Protein AF-A0AAW0FLS3-F1 (afdb_monomer)

Structure (mmCIF, N/CA/C/O backbone):
data_AF-A0AAW0FLS3-F1
#
_entry.id   AF-A0AAW0FLS3-F1
#
loop_
_atom_site.group_PDB
_atom_site.id
_atom_site.type_symbol
_atom_site.label_atom_id
_atom_site.label_alt_id
_atom_site.label_comp_id
_atom_site.label_asym_id
_atom_site.label_entity_id
_atom_site.label_seq_id
_atom_site.pdbx_PDB_ins_code
_atom_site.Cartn_x
_atom_site.Cartn_y
_atom_site.Cartn_z
_atom_site.occupancy
_atom_site.B_iso_or_equiv
_atom_site.auth_seq_id
_atom_site.auth_comp_id
_atom_site.auth_asym_id
_atom_site.auth_atom_id
_atom_site.pdbx_PDB_model_num
ATOM 1 N N . MET A 1 1 ? -1.215 -7.335 3.504 1.00 42.31 1 MET A N 1
ATOM 2 C CA . MET A 1 1 ? -2.506 -7.865 3.008 1.00 42.31 1 MET A CA 1
ATOM 3 C C . MET A 1 1 ? -3.615 -6.820 2.871 1.00 42.31 1 MET A C 1
ATOM 5 O O . MET A 1 1 ? -4.295 -6.856 1.865 1.00 42.31 1 MET A O 1
ATOM 9 N N . ILE A 1 2 ? -3.766 -5.837 3.776 1.00 41.69 2 ILE A N 1
ATOM 10 C CA . ILE A 1 2 ? -4.707 -4.695 3.589 1.00 41.69 2 ILE A CA 1
ATOM 11 C C . ILE A 1 2 ? -4.269 -3.734 2.453 1.00 41.69 2 ILE A C 1
ATOM 13 O O . ILE A 1 2 ? -5.046 -2.917 1.981 1.00 41.69 2 ILE A O 1
ATOM 17 N N . LEU A 1 3 ? -3.024 -3.844 1.982 1.00 45.16 3 LEU A N 1
ATOM 18 C CA . LEU A 1 3 ? -2.365 -2.857 1.118 1.00 45.16 3 LEU A CA 1
ATOM 19 C C . LEU A 1 3 ? -2.811 -2.836 -0.354 1.00 45.16 3 LEU A C 1
ATOM 21 O O . LEU A 1 3 ? -2.425 -1.917 -1.061 1.00 45.16 3 LEU A O 1
ATOM 25 N N . ILE A 1 4 ? -3.572 -3.818 -0.834 1.00 46.84 4 ILE A N 1
ATOM 26 C CA . ILE A 1 4 ? -3.733 -4.038 -2.286 1.00 46.84 4 ILE A CA 1
ATOM 27 C C . ILE A 1 4 ? -4.805 -3.148 -2.895 1.00 46.84 4 ILE A C 1
ATOM 29 O O . ILE A 1 4 ? -4.650 -2.665 -4.006 1.00 46.84 4 ILE A O 1
ATOM 33 N N . LEU A 1 5 ? -5.859 -2.854 -2.143 1.00 44.59 5 LEU A N 1
ATOM 34 C CA . LEU A 1 5 ? -6.956 -2.030 -2.655 1.00 44.59 5 LEU A CA 1
ATOM 35 C C . LEU A 1 5 ? -6.740 -0.538 -2.508 1.00 44.59 5 LEU A C 1
ATOM 37 O O . LEU A 1 5 ? -7.542 0.270 -2.960 1.00 44.59 5 LEU A O 1
ATOM 41 N N . SER A 1 6 ? -5.657 -0.175 -1.844 1.00 51.66 6 SER A N 1
ATOM 42 C CA . SER A 1 6 ? -5.269 1.201 -1.624 1.00 51.66 6 SER A CA 1
ATOM 43 C C . SER A 1 6 ? -3.770 1.305 -1.830 1.00 51.66 6 SER A C 1
ATOM 45 O O . SER A 1 6 ? -3.068 1.798 -0.944 1.00 51.66 6 SER A O 1
ATOM 47 N N . LEU A 1 7 ? -3.259 0.754 -2.938 1.00 56.16 7 LEU A N 1
ATOM 48 C CA . LEU A 1 7 ? -1.853 0.909 -3.272 1.00 56.16 7 LEU A CA 1
ATOM 49 C C . LEU A 1 7 ? -1.565 2.403 -3.390 1.00 56.16 7 LEU A C 1
ATOM 51 O O . LEU A 1 7 ? -2.063 3.051 -4.310 1.00 56.16 7 LEU A O 1
ATOM 55 N N . PRO A 1 8 ? -0.733 2.972 -2.499 1.00 54.62 8 PRO A N 1
ATOM 56 C CA . PRO A 1 8 ? -0.355 4.373 -2.611 1.00 54.62 8 PRO A CA 1
ATOM 57 C C . PRO A 1 8 ? 0.429 4.632 -3.901 1.00 54.62 8 PRO A C 1
ATOM 59 O O . PRO A 1 8 ? 0.615 5.772 -4.305 1.00 54.62 8 PRO A O 1
ATOM 62 N N . TRP A 1 9 ? 0.929 3.576 -4.537 1.00 63.50 9 TRP A N 1
ATOM 63 C CA . TRP A 1 9 ? 1.855 3.632 -5.651 1.00 63.50 9 TRP A CA 1
ATOM 64 C C . TRP A 1 9 ? 1.178 3.037 -6.874 1.00 63.50 9 TRP A C 1
ATOM 66 O O . TRP A 1 9 ? 1.157 1.825 -7.067 1.00 63.50 9 TRP A O 1
ATOM 76 N N . HIS A 1 10 ? 0.647 3.905 -7.726 1.00 72.12 10 HIS A N 1
ATOM 77 C CA . HIS A 1 10 ? 0.123 3.473 -9.018 1.00 72.12 10 HIS A CA 1
ATOM 78 C C . HIS A 1 10 ? 1.257 3.128 -10.002 1.00 72.12 10 HIS A C 1
ATOM 80 O O . HIS A 1 10 ? 1.040 2.502 -11.037 1.00 72.12 10 HIS A O 1
ATOM 86 N N . SER A 1 11 ? 2.490 3.547 -9.699 1.00 82.00 11 SER A N 1
ATOM 87 C CA . SER A 1 11 ? 3.643 3.445 -10.590 1.00 82.00 11 SER A CA 1
ATOM 88 C C . SER A 1 11 ? 4.933 3.162 -9.825 1.00 82.00 11 SER A C 1
ATOM 90 O O . SER A 1 11 ? 5.115 3.607 -8.693 1.00 82.00 11 SER A O 1
ATOM 92 N N . GLY A 1 12 ? 5.846 2.436 -10.466 1.00 88.00 12 GLY A N 1
ATOM 93 C CA . GLY A 1 12 ? 7.201 2.226 -9.971 1.00 88.00 12 GLY A CA 1
ATOM 94 C C . GLY A 1 12 ? 8.072 3.471 -10.120 1.00 88.00 12 GLY A C 1
ATOM 95 O O . GLY A 1 12 ? 7.716 4.440 -10.791 1.00 88.00 12 GLY A O 1
ATOM 96 N N . ILE A 1 13 ? 9.256 3.433 -9.508 1.00 90.94 13 ILE A N 1
ATOM 97 C CA . ILE A 1 13 ? 10.241 4.509 -9.647 1.00 90.94 13 ILE A CA 1
ATOM 98 C C . ILE A 1 13 ? 10.695 4.586 -11.115 1.00 90.94 13 ILE A C 1
ATOM 100 O O . ILE A 1 13 ? 11.089 3.552 -11.671 1.00 90.94 13 ILE A O 1
ATOM 104 N N . PRO A 1 14 ? 10.657 5.773 -11.750 1.00 93.19 14 PRO A N 1
ATOM 105 C CA . PRO A 1 14 ? 11.103 5.929 -13.126 1.00 93.19 14 PRO A CA 1
ATOM 106 C C . PRO A 1 14 ? 12.563 5.513 -13.312 1.00 93.19 14 PRO A C 1
ATOM 108 O O . PRO A 1 14 ? 13.446 5.894 -12.542 1.00 93.19 14 PRO A O 1
ATOM 111 N N . HIS A 1 15 ? 12.811 4.757 -14.374 1.00 94.12 15 HIS A N 1
ATOM 112 C CA . HIS A 1 15 ? 14.140 4.410 -14.858 1.00 94.12 15 HIS A CA 1
ATOM 113 C C . HIS A 1 15 ? 14.409 5.115 -16.181 1.00 94.12 15 HIS A C 1
ATOM 115 O O . HIS A 1 15 ? 13.491 5.606 -16.835 1.00 94.12 15 HIS A O 1
ATOM 121 N N . ASN A 1 16 ? 15.677 5.145 -16.581 1.00 96.06 16 ASN A N 1
ATOM 122 C CA . ASN A 1 16 ? 16.075 5.617 -17.895 1.00 96.06 16 ASN A CA 1
ATOM 123 C C . ASN A 1 16 ? 16.905 4.536 -18.606 1.00 96.06 16 ASN A C 1
ATOM 125 O O . ASN A 1 16 ? 17.799 3.939 -17.997 1.00 96.06 16 ASN A O 1
ATOM 129 N N . THR A 1 17 ? 16.589 4.254 -19.867 1.00 96.88 17 THR A N 1
ATOM 130 C CA . THR A 1 17 ? 17.346 3.320 -20.708 1.00 96.88 17 THR A CA 1
ATOM 131 C C . THR A 1 17 ? 18.717 3.887 -21.077 1.00 96.88 17 THR A C 1
ATOM 133 O O . THR A 1 17 ? 18.820 5.021 -21.537 1.00 96.88 17 THR A O 1
ATOM 136 N N . LEU A 1 18 ? 19.768 3.073 -20.953 1.00 97.12 18 LEU A N 1
ATOM 137 C CA . LEU A 1 18 ? 21.143 3.465 -21.307 1.00 97.12 18 LEU A CA 1
ATOM 138 C C . LEU A 1 18 ? 21.491 3.260 -22.788 1.00 97.12 18 LEU A C 1
ATOM 140 O O . LEU A 1 18 ? 22.540 3.699 -23.236 1.00 97.12 18 LEU A O 1
ATOM 144 N N . LYS A 1 19 ? 20.658 2.521 -23.518 1.00 97.56 19 LYS A N 1
ATOM 145 C CA . LYS A 1 19 ? 20.769 2.241 -24.952 1.00 97.56 19 LYS A CA 1
ATOM 146 C C . LYS A 1 19 ? 19.387 1.862 -25.468 1.00 97.56 19 LYS A C 1
ATOM 148 O O . LYS A 1 19 ? 18.531 1.498 -24.659 1.00 97.56 19 LYS A O 1
ATOM 153 N N . SER A 1 20 ? 19.184 1.929 -26.777 1.00 97.38 20 SER A N 1
ATOM 154 C CA . SER A 1 20 ? 17.945 1.440 -27.369 1.00 97.38 20 SER A CA 1
ATOM 155 C C . SER A 1 20 ? 17.802 -0.074 -27.210 1.00 97.38 20 SER A C 1
ATOM 157 O O . SER A 1 20 ? 18.795 -0.806 -27.140 1.00 97.38 20 SER A O 1
ATOM 159 N N . ASP A 1 21 ? 16.555 -0.528 -27.149 1.00 96.81 21 ASP A N 1
ATOM 160 C CA . ASP A 1 21 ? 16.193 -1.937 -27.026 1.00 96.81 21 ASP A CA 1
ATOM 161 C C . ASP A 1 21 ? 14.868 -2.238 -27.745 1.00 96.81 21 ASP A C 1
ATOM 163 O O . ASP A 1 21 ? 14.155 -1.326 -28.172 1.00 96.81 21 ASP A O 1
ATOM 167 N N . ILE A 1 22 ? 14.539 -3.520 -27.893 1.00 97.25 22 ILE A N 1
ATOM 168 C CA . ILE A 1 22 ? 13.247 -3.983 -28.402 1.00 97.25 22 ILE A CA 1
ATOM 169 C C . ILE A 1 22 ? 12.606 -4.880 -27.345 1.00 97.25 22 ILE A C 1
ATOM 171 O O . ILE A 1 22 ? 13.165 -5.911 -26.980 1.00 97.25 22 ILE A O 1
ATOM 175 N N . TYR A 1 23 ? 11.409 -4.513 -26.897 1.00 94.75 23 TYR A N 1
ATOM 176 C CA . TYR A 1 23 ? 10.623 -5.281 -25.934 1.00 94.75 23 TYR A CA 1
ATOM 177 C C . TYR A 1 23 ? 9.243 -5.575 -26.519 1.00 94.75 23 TYR A C 1
ATOM 179 O O . TYR A 1 23 ? 8.572 -4.652 -26.969 1.00 94.75 23 TYR A O 1
ATOM 187 N N . ASP A 1 24 ? 8.844 -6.847 -26.579 1.00 94.75 24 ASP A N 1
ATOM 188 C CA . ASP A 1 24 ? 7.583 -7.306 -27.190 1.00 94.75 24 ASP A CA 1
ATOM 189 C C . ASP A 1 24 ? 7.305 -6.716 -28.586 1.00 94.75 24 ASP A C 1
ATOM 191 O O . ASP A 1 24 ? 6.178 -6.400 -28.959 1.00 94.75 24 ASP A O 1
ATOM 195 N N . GLY A 1 25 ? 8.367 -6.543 -29.380 1.00 96.69 25 GLY A N 1
ATOM 196 C CA . GLY A 1 25 ? 8.300 -5.953 -30.721 1.00 96.69 25 GLY A CA 1
ATOM 197 C C . GLY A 1 25 ? 8.259 -4.419 -30.755 1.00 96.69 25 GLY A C 1
ATOM 198 O O . GLY A 1 25 ? 8.334 -3.840 -31.839 1.00 96.69 25 GLY A O 1
ATOM 199 N N . TYR A 1 26 ? 8.212 -3.746 -29.604 1.00 96.81 26 TYR A N 1
ATOM 200 C CA . TYR A 1 26 ? 8.266 -2.290 -29.488 1.00 96.81 26 TYR A CA 1
ATOM 201 C C . TYR A 1 26 ? 9.705 -1.798 -29.342 1.00 96.81 26 TYR A C 1
ATOM 203 O O . TYR A 1 26 ? 10.442 -2.242 -28.465 1.00 96.81 26 TYR A O 1
ATOM 211 N N . HIS A 1 27 ? 10.099 -0.837 -30.178 1.00 97.69 27 HIS A N 1
ATOM 212 C CA . HIS A 1 27 ? 11.389 -0.162 -30.049 1.00 97.69 27 HIS A CA 1
ATOM 213 C C . HIS A 1 27 ? 11.349 0.875 -28.919 1.00 97.69 27 HIS A C 1
ATOM 215 O O . HIS A 1 27 ? 10.582 1.839 -28.976 1.00 97.69 27 HIS A O 1
ATOM 221 N N . ILE A 1 28 ? 12.218 0.699 -27.926 1.00 97.88 28 ILE A N 1
ATOM 222 C CA . ILE A 1 28 ? 12.435 1.628 -26.820 1.00 97.88 28 ILE A CA 1
ATOM 223 C C . ILE A 1 28 ? 13.749 2.369 -27.101 1.00 97.88 28 ILE A C 1
ATOM 225 O O . ILE A 1 28 ? 14.799 1.730 -27.151 1.00 97.88 28 ILE A O 1
ATOM 229 N N . PRO A 1 29 ? 13.734 3.693 -27.332 1.00 98.06 29 PRO A N 1
ATOM 230 C CA . PRO A 1 29 ? 14.945 4.425 -27.680 1.00 98.06 29 PRO A CA 1
ATOM 231 C C . PRO A 1 29 ? 15.883 4.579 -26.479 1.00 98.06 29 PRO A C 1
ATOM 233 O O . PRO A 1 29 ? 15.450 4.534 -25.334 1.00 98.06 29 PRO A O 1
ATOM 236 N N . GLU A 1 30 ? 17.168 4.821 -26.748 1.00 98.00 30 GLU A N 1
ATOM 237 C CA . GLU A 1 30 ? 18.109 5.279 -25.721 1.00 98.00 30 GLU A CA 1
ATOM 238 C C . GLU A 1 30 ? 17.598 6.570 -25.064 1.00 98.00 30 GLU A C 1
ATOM 240 O O . GLU A 1 30 ? 16.978 7.410 -25.719 1.00 98.00 30 GLU A O 1
ATOM 245 N N . ASN A 1 31 ? 17.887 6.747 -23.775 1.00 97.50 31 ASN A N 1
ATOM 246 C CA . ASN A 1 31 ? 17.417 7.861 -22.954 1.00 97.50 31 ASN A CA 1
ATOM 247 C C . ASN A 1 31 ? 15.886 7.934 -22.737 1.00 97.50 31 ASN A C 1
ATOM 249 O O . ASN A 1 31 ? 15.389 8.943 -22.227 1.00 97.50 31 ASN A O 1
ATOM 253 N N . ALA A 1 32 ? 15.132 6.881 -23.076 1.00 97.75 32 ALA A N 1
ATOM 254 C CA . ALA A 1 32 ? 13.714 6.779 -22.756 1.00 97.75 32 ALA A CA 1
ATOM 255 C C . ALA A 1 32 ? 13.472 6.600 -21.252 1.00 97.75 32 ALA A C 1
ATOM 257 O O . ALA A 1 32 ? 14.076 5.749 -20.594 1.00 97.75 32 ALA A O 1
ATOM 258 N N . MET A 1 33 ? 12.504 7.353 -20.723 1.00 96.44 33 MET A N 1
ATOM 259 C CA . MET A 1 33 ? 11.969 7.107 -19.389 1.00 96.44 33 MET A CA 1
ATOM 260 C C . MET A 1 33 ? 11.053 5.881 -19.412 1.00 96.44 33 MET A C 1
ATOM 262 O O . MET A 1 33 ? 10.117 5.816 -20.205 1.00 96.44 33 MET A O 1
ATOM 266 N N . VAL A 1 34 ? 11.295 4.941 -18.502 1.00 94.44 34 VAL A N 1
ATOM 267 C CA . VAL A 1 34 ? 10.492 3.727 -18.330 1.00 94.44 34 VAL A CA 1
ATOM 268 C C . VAL A 1 34 ? 9.913 3.718 -16.924 1.00 94.44 34 VAL A C 1
ATOM 270 O O . VAL A 1 34 ? 10.644 3.817 -15.937 1.00 94.44 34 VAL A O 1
ATOM 273 N N . VAL A 1 35 ? 8.592 3.586 -16.828 1.00 93.38 35 VAL A N 1
ATOM 274 C CA . VAL A 1 35 ? 7.856 3.553 -15.562 1.00 93.38 35 VAL A CA 1
ATOM 275 C C . VAL A 1 35 ? 7.063 2.254 -15.505 1.00 93.38 35 VAL A C 1
ATOM 277 O O . VAL A 1 35 ? 6.238 1.995 -16.376 1.00 93.38 35 VAL A O 1
ATOM 280 N N . ALA A 1 36 ? 7.314 1.431 -14.487 1.00 92.06 36 ALA A N 1
ATOM 281 C CA . ALA A 1 36 ? 6.543 0.210 -14.276 1.00 92.06 36 ALA A CA 1
ATOM 282 C C . ALA A 1 36 ? 5.116 0.561 -13.834 1.00 92.06 36 AL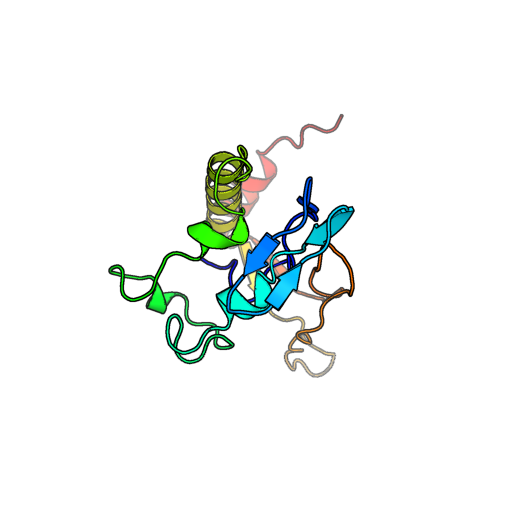A A C 1
ATOM 284 O O . ALA A 1 36 ? 4.936 1.310 -12.871 1.00 92.06 36 ALA A O 1
ATOM 285 N N . ASN A 1 37 ? 4.107 0.010 -14.505 1.00 90.81 37 ASN A N 1
ATOM 286 C CA . ASN A 1 37 ? 2.707 0.228 -14.151 1.00 90.81 37 ASN A CA 1
ATOM 287 C C . ASN A 1 37 ? 2.264 -0.774 -13.074 1.00 90.81 37 ASN A C 1
ATOM 289 O O . ASN A 1 37 ? 1.602 -1.767 -13.365 1.00 90.81 37 ASN A O 1
ATOM 293 N N . ILE A 1 38 ? 2.671 -0.516 -11.827 1.00 89.62 38 ILE A N 1
ATOM 294 C CA . ILE A 1 38 ? 2.364 -1.381 -10.676 1.00 89.62 38 ILE A CA 1
ATOM 295 C C . ILE A 1 38 ? 0.850 -1.524 -10.491 1.00 89.62 38 ILE A C 1
ATOM 297 O O . ILE A 1 38 ? 0.389 -2.618 -10.179 1.00 89.62 38 ILE A O 1
ATOM 301 N N . TRP A 1 39 ? 0.078 -0.456 -10.735 1.00 87.00 39 TRP A N 1
ATOM 302 C CA . TRP A 1 39 ? -1.380 -0.521 -10.668 1.00 87.00 39 TRP A CA 1
ATOM 303 C C . TRP A 1 39 ? -1.939 -1.575 -11.622 1.00 87.00 39 TRP A C 1
ATOM 305 O O . TRP A 1 39 ? -2.624 -2.485 -11.170 1.00 87.00 39 TRP A O 1
ATOM 315 N N . ALA A 1 40 ? -1.593 -1.511 -12.912 1.00 89.44 40 ALA A N 1
ATOM 316 C CA . ALA A 1 40 ? -2.073 -2.487 -13.890 1.00 89.44 40 ALA A CA 1
ATOM 317 C C . ALA A 1 40 ? -1.671 -3.923 -13.521 1.00 89.44 40 ALA A C 1
ATOM 319 O O . ALA A 1 40 ? -2.499 -4.817 -13.607 1.00 89.44 40 ALA A O 1
ATOM 320 N N . MET A 1 41 ? -0.443 -4.131 -13.033 1.00 90.56 41 MET A N 1
ATOM 321 C CA . MET A 1 41 ? 0.012 -5.451 -12.572 1.00 90.56 41 MET A CA 1
ATOM 322 C C . MET A 1 41 ? -0.803 -5.972 -11.378 1.00 90.56 41 MET A C 1
ATOM 324 O O . MET A 1 41 ? -1.065 -7.163 -11.281 1.00 90.56 41 MET A O 1
ATOM 328 N N . SER A 1 42 ? -1.211 -5.092 -10.460 1.00 86.44 42 SER A N 1
ATOM 329 C CA . SER A 1 42 ? -2.056 -5.452 -9.310 1.00 86.44 42 SER A CA 1
ATOM 330 C C . SER A 1 42 ? -3.542 -5.612 -9.647 1.00 86.44 42 SER A C 1
ATOM 332 O O . SER A 1 42 ? -4.327 -5.971 -8.775 1.00 86.44 42 SER A O 1
ATOM 334 N N . GLN A 1 43 ? -3.931 -5.288 -10.881 1.00 87.25 43 GLN A N 1
ATOM 335 C CA . GLN A 1 43 ? -5.302 -5.366 -11.388 1.00 87.25 43 GLN A CA 1
ATOM 336 C C . GLN A 1 43 ? -5.441 -6.422 -12.494 1.00 87.25 43 GLN A C 1
ATOM 338 O O . GLN A 1 43 ? -6.438 -6.433 -13.209 1.00 87.25 43 GLN A O 1
ATOM 343 N N . ASP A 1 44 ? -4.439 -7.285 -12.656 1.00 89.69 44 ASP A N 1
ATOM 344 C CA . ASP A 1 44 ? -4.481 -8.389 -13.605 1.00 89.69 44 ASP A CA 1
ATOM 345 C C . ASP A 1 44 ? -5.476 -9.454 -13.119 1.00 89.69 44 ASP A C 1
ATOM 347 O O . ASP A 1 44 ? -5.242 -10.099 -12.097 1.00 89.69 44 ASP A O 1
ATOM 351 N N . GLU A 1 45 ? -6.595 -9.617 -13.826 1.00 91.69 45 GLU A N 1
ATOM 352 C CA . GLU A 1 45 ? -7.665 -10.553 -13.461 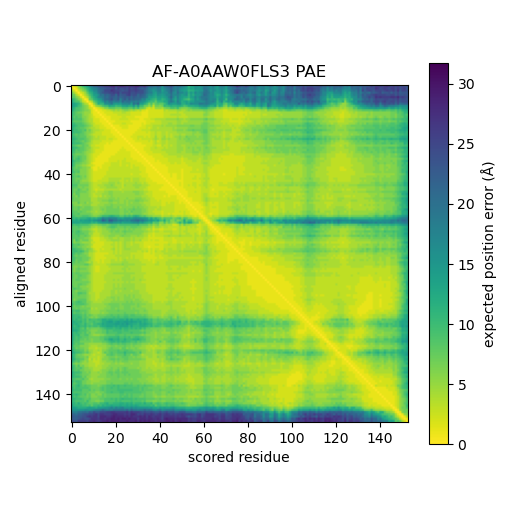1.00 91.69 45 GLU A CA 1
ATOM 353 C C . GLU A 1 45 ? -7.255 -12.025 -13.606 1.00 91.69 45 GLU A C 1
ATOM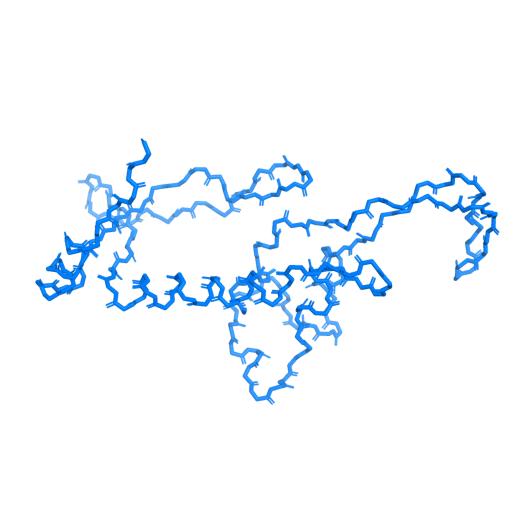 355 O O . GLU A 1 45 ? -7.852 -12.879 -12.946 1.00 91.69 45 GLU A O 1
ATOM 360 N N . ASP A 1 46 ? -6.229 -12.326 -14.413 1.00 91.44 46 ASP A N 1
ATOM 361 C CA . ASP A 1 46 ? -5.697 -13.686 -14.546 1.00 91.44 46 ASP A CA 1
ATOM 362 C C . ASP A 1 46 ? -4.917 -14.102 -13.286 1.00 91.44 46 ASP A C 1
ATOM 364 O O . ASP A 1 46 ? -4.831 -15.291 -12.968 1.00 91.44 46 ASP A O 1
ATOM 368 N N . ILE A 1 47 ? -4.372 -13.124 -12.550 1.00 88.06 47 ILE A N 1
ATOM 369 C CA . ILE A 1 47 ? -3.630 -13.327 -11.295 1.00 88.06 47 ILE A CA 1
ATOM 370 C C . ILE A 1 47 ? -4.539 -13.106 -10.077 1.00 88.06 47 ILE A C 1
ATOM 372 O O . ILE A 1 47 ? -4.489 -13.877 -9.118 1.00 88.06 47 ILE A O 1
ATOM 376 N N . TYR A 1 48 ? -5.372 -12.064 -10.117 1.00 88.31 48 TYR A N 1
ATOM 377 C CA . TYR A 1 48 ? -6.219 -11.608 -9.017 1.00 88.31 48 TYR A CA 1
ATOM 378 C C . TYR A 1 48 ? -7.683 -11.496 -9.473 1.00 88.31 48 TYR A C 1
ATOM 380 O O . TYR A 1 48 ? -8.135 -10.407 -9.835 1.00 88.31 48 TYR A O 1
ATOM 388 N N . PRO A 1 49 ? -8.479 -12.577 -9.432 1.00 89.81 49 PRO A N 1
ATOM 389 C CA . PRO A 1 49 ? -9.898 -12.515 -9.774 1.00 89.81 49 PRO A CA 1
ATOM 390 C C . PRO A 1 49 ? -10.655 -11.454 -8.956 1.00 89.81 49 PRO A C 1
ATOM 392 O O . PRO A 1 49 ? -10.548 -11.399 -7.727 1.00 89.81 49 PRO A O 1
ATOM 395 N N . ASN A 1 50 ? -11.451 -10.615 -9.627 1.00 89.50 50 ASN A N 1
ATOM 396 C CA . ASN A 1 50 ? -12.131 -9.452 -9.030 1.00 89.50 50 ASN A CA 1
ATOM 397 C C . ASN A 1 50 ? -11.160 -8.562 -8.218 1.00 89.50 50 ASN A C 1
ATOM 399 O O . ASN A 1 50 ? -11.303 -8.440 -6.994 1.00 89.50 50 ASN A O 1
ATOM 403 N N . PRO A 1 51 ? -10.141 -7.959 -8.856 1.00 86.19 51 PRO A N 1
ATOM 404 C CA . PRO A 1 51 ? -9.027 -7.306 -8.161 1.00 86.19 51 PRO A CA 1
ATOM 405 C C . PRO A 1 51 ? -9.432 -6.023 -7.421 1.00 86.19 51 PRO A C 1
ATOM 407 O O . PRO A 1 51 ? -8.691 -5.531 -6.570 1.00 86.19 51 PRO A O 1
ATOM 410 N N . THR A 1 52 ? -10.617 -5.486 -7.714 1.00 84.62 52 THR A N 1
ATOM 411 C CA . THR A 1 52 ? -11.191 -4.309 -7.052 1.00 84.62 52 THR A CA 1
ATOM 412 C C . THR A 1 52 ? -11.889 -4.631 -5.729 1.00 84.62 52 THR A C 1
ATOM 414 O O . THR A 1 52 ? -12.188 -3.718 -4.958 1.00 84.62 52 THR A O 1
ATOM 417 N N . ASP A 1 53 ? -12.161 -5.908 -5.444 1.00 86.50 53 ASP A N 1
ATOM 418 C CA . ASP A 1 53 ? -12.945 -6.316 -4.276 1.00 86.50 53 ASP A CA 1
ATOM 419 C C . ASP A 1 53 ? -12.088 -6.486 -3.021 1.00 86.50 53 ASP A C 1
ATOM 421 O O . ASP A 1 53 ? -11.056 -7.172 -3.028 1.00 86.50 53 ASP A O 1
ATOM 425 N N . PHE A 1 54 ? -12.568 -5.935 -1.893 1.00 84.75 54 PHE A N 1
ATOM 426 C CA . PHE A 1 54 ? -11.917 -6.106 -0.586 1.00 84.75 54 PHE A CA 1
ATOM 427 C C . PHE A 1 54 ? -12.157 -7.490 -0.034 1.00 84.75 54 PHE A C 1
ATOM 429 O O . PHE A 1 54 ? -13.074 -7.727 0.744 1.00 84.75 54 PHE A O 1
ATOM 436 N N . ASN A 1 55 ? -11.264 -8.390 -0.429 1.00 86.25 55 ASN A N 1
ATOM 437 C CA . ASN A 1 55 ? -11.244 -9.759 0.027 1.00 86.25 55 ASN A CA 1
ATOM 438 C C . ASN A 1 55 ? -9.840 -10.123 0.536 1.00 86.25 55 ASN A C 1
ATOM 440 O O . ASN A 1 55 ? -9.004 -10.539 -0.260 1.00 86.25 55 ASN A O 1
ATOM 444 N N . PRO A 1 56 ? -9.553 -9.970 1.843 1.00 84.88 56 PRO A N 1
ATOM 445 C CA . PRO A 1 56 ? -8.297 -10.432 2.432 1.00 84.88 56 PRO A CA 1
ATOM 446 C C . PRO A 1 56 ? -8.116 -11.951 2.348 1.00 84.88 56 PRO A C 1
ATOM 448 O O . PRO A 1 56 ? -6.982 -12.423 2.337 1.00 84.88 56 PRO A O 1
ATOM 451 N N . GLU A 1 57 ? -9.211 -12.713 2.294 1.00 87.56 57 GLU A N 1
ATOM 452 C CA . GLU A 1 57 ? -9.180 -14.178 2.316 1.00 87.56 57 GLU A CA 1
ATOM 453 C C . GLU A 1 57 ? -8.508 -14.771 1.077 1.00 87.56 57 GLU A C 1
ATOM 455 O O . GLU A 1 57 ? -7.955 -15.862 1.157 1.00 87.56 57 GLU A O 1
ATOM 460 N N . ARG A 1 58 ? -8.451 -14.019 -0.029 1.00 86.31 58 ARG A N 1
ATOM 461 C CA . ARG A 1 58 ? -7.785 -14.422 -1.278 1.00 86.31 58 ARG A CA 1
ATOM 462 C C . ARG A 1 58 ? -6.285 -14.733 -1.130 1.00 86.31 58 ARG A C 1
ATOM 464 O O . ARG A 1 58 ? -5.704 -15.399 -1.973 1.00 86.31 58 ARG A O 1
ATOM 471 N N . TYR A 1 59 ? -5.656 -14.273 -0.049 1.00 85.06 59 TYR A N 1
ATOM 472 C CA . TYR A 1 59 ? -4.243 -14.543 0.255 1.00 85.06 59 TYR A CA 1
ATOM 473 C C . TYR A 1 59 ? -4.052 -15.579 1.366 1.00 85.06 59 TYR A C 1
ATOM 475 O O . TYR A 1 59 ? -2.917 -15.871 1.750 1.00 85.06 59 TYR A O 1
ATOM 483 N N . MET A 1 60 ? -5.139 -16.116 1.924 1.00 85.44 60 MET A N 1
ATOM 484 C CA . MET A 1 60 ? -5.048 -17.243 2.847 1.00 85.44 60 MET A CA 1
ATOM 485 C C . MET A 1 60 ? -4.704 -18.510 2.058 1.00 85.44 60 MET A C 1
ATOM 487 O O . MET A 1 60 ? -5.067 -18.647 0.892 1.00 85.44 60 MET A O 1
ATOM 491 N N . ASP A 1 61 ? -3.935 -19.403 2.680 1.00 80.69 61 ASP A N 1
ATOM 492 C CA . ASP A 1 61 ? -3.522 -20.691 2.107 1.00 80.69 61 ASP A CA 1
ATOM 493 C C . ASP A 1 61 ? -2.841 -20.616 0.721 1.00 80.69 61 ASP A C 1
ATOM 495 O O . ASP A 1 61 ? -2.824 -21.597 -0.018 1.00 80.69 61 ASP A O 1
ATOM 499 N N . HIS A 1 62 ? -2.225 -19.471 0.392 1.00 68.25 62 HIS A N 1
ATOM 500 C CA . HIS A 1 62 ? -1.532 -19.216 -0.881 1.00 68.25 62 HIS A CA 1
ATOM 501 C C . HIS A 1 62 ? -2.426 -19.333 -2.131 1.00 68.25 62 HIS A C 1
ATOM 503 O O . HIS A 1 62 ? -1.961 -19.790 -3.174 1.00 68.25 62 HIS A O 1
ATOM 509 N N . ALA A 1 63 ? -3.700 -18.935 -2.033 1.00 77.38 63 ALA A N 1
ATOM 510 C CA . ALA A 1 63 ? -4.631 -19.002 -3.161 1.00 77.38 63 ALA A CA 1
ATOM 511 C C . ALA A 1 63 ? -4.276 -18.041 -4.318 1.00 77.38 63 ALA A C 1
ATOM 513 O O . ALA A 1 63 ? -4.403 -18.432 -5.476 1.00 77.38 63 ALA A O 1
ATOM 514 N N . GLU A 1 64 ? -3.791 -16.832 -4.018 1.00 84.06 64 GLU A N 1
ATOM 515 C CA . GLU A 1 64 ? -3.320 -15.841 -5.002 1.00 84.06 64 GLU A CA 1
ATOM 516 C C . GLU A 1 64 ? -1.869 -15.405 -4.711 1.00 84.06 64 GLU A C 1
ATOM 518 O O . GLU A 1 64 ? -1.353 -15.586 -3.599 1.00 84.06 64 GLU A O 1
ATOM 523 N N . GLU A 1 65 ? -1.190 -14.836 -5.714 1.00 85.38 65 GLU A N 1
ATOM 524 C CA . GLU A 1 65 ? 0.192 -14.361 -5.571 1.00 85.38 65 GLU A CA 1
ATOM 525 C C . GLU A 1 65 ? 0.317 -13.244 -4.522 1.00 85.38 65 GLU A C 1
ATOM 527 O O . GLU A 1 65 ? -0.552 -12.388 -4.384 1.00 85.38 65 GLU A O 1
ATOM 532 N N . ASP A 1 66 ? 1.424 -13.212 -3.768 1.00 85.19 66 ASP A N 1
ATOM 533 C CA . ASP A 1 66 ? 1.628 -12.135 -2.795 1.00 85.19 66 ASP A CA 1
ATOM 534 C C . ASP A 1 66 ? 1.951 -10.816 -3.532 1.00 85.19 66 ASP A C 1
ATOM 536 O O . ASP A 1 66 ? 3.009 -10.708 -4.171 1.00 85.19 66 ASP A O 1
ATOM 540 N N . PRO A 1 67 ? 1.123 -9.761 -3.392 1.00 82.06 67 PRO A N 1
ATOM 541 C CA . PRO A 1 67 ? 1.375 -8.451 -4.002 1.00 82.06 67 PRO A CA 1
ATOM 542 C C . PRO A 1 67 ? 2.722 -7.835 -3.593 1.00 82.06 67 PRO A C 1
ATOM 544 O O . PRO A 1 67 ? 3.235 -6.954 -4.286 1.00 82.06 67 PRO A O 1
ATOM 547 N N . LYS A 1 68 ? 3.326 -8.254 -2.468 1.00 82.19 68 LYS A N 1
ATOM 548 C CA . LYS A 1 68 ? 4.632 -7.759 -1.998 1.00 82.19 68 LYS A CA 1
ATOM 549 C C . LYS A 1 68 ? 5.716 -7.865 -3.067 1.00 82.19 68 LYS A C 1
ATOM 551 O O . LYS A 1 68 ? 6.628 -7.038 -3.077 1.00 82.19 68 LYS A O 1
ATOM 556 N N . ASN A 1 69 ? 5.575 -8.828 -3.976 1.00 83.81 69 ASN A N 1
ATOM 557 C CA . ASN A 1 69 ? 6.494 -9.062 -5.083 1.00 83.81 69 ASN A CA 1
ATOM 558 C C . ASN A 1 69 ? 6.524 -7.918 -6.108 1.00 83.81 69 ASN A C 1
ATOM 560 O O . ASN A 1 69 ? 7.518 -7.766 -6.815 1.00 83.81 69 ASN A O 1
ATOM 564 N N . ILE A 1 70 ? 5.469 -7.097 -6.179 1.00 88.69 70 ILE A N 1
ATOM 565 C CA . ILE A 1 70 ? 5.354 -6.008 -7.162 1.00 88.69 70 ILE A CA 1
ATOM 566 C C . ILE A 1 70 ? 5.279 -4.622 -6.509 1.00 88.69 70 ILE A C 1
ATOM 568 O O . ILE A 1 70 ? 5.861 -3.666 -7.021 1.00 88.69 70 ILE A O 1
ATOM 572 N N . VAL A 1 71 ? 4.639 -4.496 -5.341 1.00 86.38 71 VAL A N 1
ATOM 573 C CA . VAL A 1 71 ? 4.353 -3.189 -4.707 1.00 86.38 71 VAL A CA 1
ATOM 574 C C . VAL A 1 71 ? 5.593 -2.511 -4.124 1.00 86.38 71 VAL A C 1
ATOM 576 O O . VAL A 1 71 ? 5.631 -1.292 -3.986 1.00 86.38 71 VAL A O 1
ATOM 579 N N . PHE A 1 72 ? 6.629 -3.291 -3.807 1.00 88.56 72 PHE A N 1
ATOM 580 C CA . PHE A 1 72 ? 7.933 -2.791 -3.364 1.00 88.56 72 PHE A CA 1
ATOM 581 C C . PHE A 1 72 ? 8.956 -2.703 -4.509 1.00 88.56 72 PHE A C 1
ATOM 583 O O . PHE A 1 72 ? 10.152 -2.513 -4.265 1.00 88.56 72 PHE A O 1
ATOM 590 N N . GLY A 1 73 ? 8.493 -2.816 -5.757 1.00 89.81 73 GLY A N 1
ATOM 591 C CA . GLY A 1 73 ? 9.342 -2.950 -6.933 1.00 89.81 73 GLY A CA 1
ATOM 592 C C . GLY A 1 73 ? 9.996 -4.329 -7.024 1.00 89.81 73 GLY A C 1
ATOM 593 O O . GLY A 1 73 ? 9.841 -5.177 -6.151 1.00 89.81 73 GLY A O 1
ATOM 594 N N . PHE A 1 74 ? 10.754 -4.539 -8.094 1.00 91.38 74 PHE A N 1
ATOM 595 C CA . PHE A 1 74 ? 11.317 -5.839 -8.449 1.00 91.38 74 PHE A CA 1
ATOM 596 C C . PHE A 1 74 ? 12.719 -5.701 -9.058 1.00 91.38 74 PHE A C 1
ATOM 598 O O . PHE A 1 74 ? 13.174 -4.614 -9.433 1.00 91.38 74 PHE A O 1
ATOM 605 N N . GLY A 1 75 ? 13.432 -6.825 -9.141 1.00 92.19 75 GLY A N 1
ATOM 606 C CA . GLY A 1 75 ? 14.793 -6.888 -9.668 1.00 92.19 75 GLY A CA 1
ATOM 607 C C . GLY A 1 75 ? 15.831 -6.220 -8.758 1.00 92.19 75 GLY A C 1
ATOM 608 O O . GLY A 1 75 ? 15.649 -6.072 -7.553 1.00 92.19 75 GLY A O 1
ATOM 609 N N . ARG A 1 76 ? 16.957 -5.784 -9.341 1.00 93.56 76 ARG A N 1
ATOM 610 C CA . ARG A 1 76 ? 18.128 -5.264 -8.595 1.00 93.56 76 ARG A CA 1
ATOM 611 C C . ARG A 1 76 ? 17.865 -3.996 -7.769 1.00 93.56 76 ARG A C 1
ATOM 613 O O . ARG A 1 76 ? 18.727 -3.594 -6.994 1.00 93.56 76 ARG A O 1
ATOM 620 N N . ARG A 1 77 ? 16.734 -3.321 -7.991 1.00 93.19 77 ARG A N 1
ATOM 621 C CA . ARG A 1 77 ? 16.355 -2.055 -7.342 1.00 93.19 77 ARG A CA 1
ATOM 622 C C . ARG A 1 77 ? 15.104 -2.190 -6.470 1.00 93.19 77 ARG A C 1
ATOM 624 O O . ARG A 1 77 ? 14.524 -1.171 -6.106 1.00 93.19 77 ARG A O 1
ATOM 631 N N . GLN A 1 78 ? 14.705 -3.417 -6.132 1.00 92.56 78 GLN A N 1
ATOM 632 C CA . GLN A 1 78 ? 13.630 -3.669 -5.175 1.00 92.56 78 GLN A CA 1
ATOM 633 C C . GLN A 1 78 ? 13.893 -2.934 -3.853 1.00 92.56 78 GLN A C 1
ATOM 635 O O . GLN A 1 78 ? 15.036 -2.838 -3.396 1.00 92.56 78 GLN A O 1
ATOM 640 N N . CYS A 1 79 ? 12.831 -2.393 -3.252 1.00 92.50 79 CYS A N 1
ATOM 641 C CA . CYS A 1 79 ? 12.921 -1.572 -2.053 1.00 92.50 79 CYS A CA 1
ATOM 642 C C . CYS A 1 79 ? 13.607 -2.347 -0.914 1.00 92.50 79 CYS A C 1
ATOM 644 O O . CYS A 1 79 ? 13.057 -3.354 -0.462 1.00 92.50 79 CYS A O 1
ATOM 646 N N . PRO A 1 80 ? 14.753 -1.873 -0.386 1.00 94.81 80 PRO A N 1
ATOM 647 C CA . PRO A 1 80 ? 15.443 -2.549 0.714 1.00 94.81 80 PRO A CA 1
ATOM 648 C C . PRO A 1 80 ? 14.683 -2.446 2.047 1.00 94.81 80 PRO A C 1
ATOM 650 O O . PRO A 1 80 ? 14.984 -3.174 2.985 1.00 94.81 80 PRO A O 1
ATOM 653 N N . GLY A 1 81 ? 13.699 -1.544 2.144 1.00 92.94 81 GLY A N 1
ATOM 654 C CA . GLY A 1 81 ? 12.877 -1.339 3.337 1.00 92.94 81 GLY A CA 1
ATOM 655 C C . GLY A 1 81 ? 11.619 -2.207 3.415 1.00 92.94 81 GLY A C 1
ATOM 656 O O . GLY A 1 81 ? 10.833 -2.001 4.336 1.00 92.94 81 GLY A O 1
ATOM 657 N N . ASN A 1 82 ? 11.394 -3.134 2.473 1.00 89.38 82 ASN A N 1
ATOM 658 C CA . ASN A 1 82 ? 10.146 -3.905 2.392 1.00 89.38 82 ASN A CA 1
ATOM 659 C C . ASN A 1 82 ? 9.833 -4.681 3.693 1.00 89.38 82 ASN A C 1
ATOM 661 O O . ASN A 1 82 ? 8.738 -4.547 4.233 1.00 89.38 82 ASN A O 1
ATOM 665 N N . GLU A 1 83 ? 10.822 -5.369 4.266 1.00 91.25 83 GLU A N 1
ATOM 666 C CA . GLU A 1 83 ? 10.693 -6.130 5.513 1.00 91.25 83 GLU A CA 1
ATOM 667 C C . GLU A 1 83 ? 10.363 -5.231 6.706 1.00 91.25 83 GLU A C 1
ATOM 669 O O . GLU A 1 83 ? 9.522 -5.559 7.544 1.00 91.25 83 GLU A O 1
ATOM 674 N N . LEU A 1 84 ? 11.027 -4.073 6.795 1.00 94.00 84 LEU A N 1
ATOM 675 C CA . LEU A 1 84 ? 10.777 -3.116 7.868 1.00 94.00 84 LEU A CA 1
ATOM 676 C C . LEU A 1 84 ? 9.364 -2.541 7.754 1.00 94.00 84 LEU A C 1
ATOM 678 O O . LEU A 1 84 ? 8.661 -2.455 8.761 1.00 94.00 84 LEU A O 1
ATOM 682 N N . ALA A 1 85 ? 8.950 -2.161 6.543 1.00 90.00 85 ALA A N 1
ATOM 683 C CA . ALA A 1 85 ? 7.618 -1.635 6.281 1.00 90.00 85 ALA A CA 1
ATOM 684 C C . ALA A 1 85 ? 6.539 -2.664 6.640 1.00 90.00 85 ALA A C 1
ATOM 686 O O . ALA A 1 85 ? 5.610 -2.333 7.375 1.00 90.00 85 ALA A O 1
ATOM 687 N N . ASP A 1 86 ? 6.694 -3.916 6.203 1.00 87.50 86 ASP A N 1
ATOM 688 C CA . ASP A 1 86 ? 5.731 -4.987 6.468 1.00 87.50 86 ASP A CA 1
ATOM 689 C C . ASP A 1 86 ? 5.554 -5.242 7.970 1.00 87.50 86 ASP A C 1
ATOM 691 O O . ASP A 1 86 ? 4.436 -5.208 8.488 1.00 87.50 86 ASP A O 1
ATOM 695 N N . ARG A 1 87 ? 6.663 -5.386 8.706 1.00 92.12 87 ARG A N 1
ATOM 696 C CA . ARG A 1 87 ? 6.628 -5.603 10.161 1.00 92.12 87 ARG A CA 1
ATOM 697 C C . ARG A 1 87 ? 6.054 -4.404 10.907 1.00 92.12 87 ARG A C 1
ATOM 699 O O . ARG A 1 87 ? 5.273 -4.579 11.840 1.00 92.12 87 ARG A O 1
ATOM 706 N N . SER A 1 88 ? 6.411 -3.189 10.493 1.00 93.38 88 SER A N 1
ATOM 707 C CA . SER A 1 88 ? 5.919 -1.960 11.126 1.00 93.38 88 SER A CA 1
ATOM 708 C C . SER A 1 88 ? 4.412 -1.799 10.928 1.00 93.38 88 SER A C 1
ATOM 710 O O . SER A 1 88 ? 3.694 -1.515 11.886 1.00 93.38 88 SER A O 1
ATOM 712 N N . ILE A 1 89 ? 3.917 -2.041 9.710 1.00 90.81 89 ILE A N 1
ATOM 713 C CA . ILE A 1 89 ? 2.484 -1.992 9.393 1.00 90.81 89 ILE A CA 1
ATOM 714 C C . ILE A 1 89 ? 1.737 -3.093 10.146 1.00 90.81 89 ILE A C 1
ATOM 716 O O . ILE A 1 89 ? 0.677 -2.826 10.709 1.00 90.81 89 ILE A O 1
ATOM 720 N N . PHE A 1 90 ? 2.291 -4.305 10.221 1.00 90.62 90 PHE A N 1
ATOM 721 C CA . PHE A 1 90 ? 1.690 -5.392 10.989 1.00 90.62 90 PHE A CA 1
ATOM 722 C C . PHE A 1 90 ? 1.524 -5.021 12.469 1.00 90.62 90 PHE A C 1
ATOM 724 O O . PHE A 1 90 ? 0.431 -5.159 13.023 1.00 90.62 90 PHE A O 1
ATOM 731 N N . ILE A 1 91 ? 2.573 -4.491 13.106 1.00 94.19 91 ILE A N 1
ATOM 732 C CA . ILE A 1 91 ? 2.521 -4.050 14.507 1.00 94.19 91 ILE A CA 1
ATOM 733 C C . ILE A 1 91 ? 1.496 -2.927 14.682 1.00 94.19 91 ILE A C 1
ATOM 735 O O . ILE A 1 91 ? 0.700 -2.968 15.620 1.00 94.19 91 ILE A O 1
ATOM 739 N N . LEU A 1 92 ? 1.475 -1.949 13.776 1.00 93.06 92 LEU A N 1
ATOM 740 C CA . LEU A 1 92 ? 0.529 -0.837 13.819 1.00 93.06 92 LEU A CA 1
ATOM 741 C C . LEU A 1 92 ? -0.922 -1.330 13.739 1.00 93.06 92 LEU A C 1
ATOM 743 O O . LEU A 1 92 ? -1.729 -1.021 14.615 1.00 93.06 92 LEU A O 1
ATOM 747 N N . VAL A 1 93 ? -1.245 -2.131 12.720 1.00 92.69 93 VAL A N 1
ATOM 748 C CA . VAL A 1 93 ? -2.604 -2.634 12.478 1.00 92.69 93 VAL A CA 1
ATOM 749 C C . VAL A 1 93 ? -3.061 -3.540 13.612 1.00 92.69 93 VAL A C 1
ATOM 751 O O . VAL A 1 93 ? -4.176 -3.378 14.099 1.00 92.69 93 VAL A O 1
ATOM 754 N N . THR A 1 94 ? -2.214 -4.458 14.081 1.00 94.06 94 THR A N 1
ATOM 755 C CA . THR A 1 94 ? -2.572 -5.353 15.194 1.00 94.06 94 THR A CA 1
ATOM 756 C C . THR A 1 94 ? -2.749 -4.593 16.505 1.00 94.06 94 THR A C 1
ATOM 758 O O . THR A 1 94 ? -3.679 -4.886 17.254 1.00 94.06 94 THR A O 1
ATOM 761 N N . SER A 1 95 ? -1.936 -3.565 16.761 1.00 93.75 95 SER A N 1
ATOM 762 C CA . SER A 1 95 ? -2.089 -2.704 17.939 1.00 93.75 95 SER A CA 1
ATOM 763 C C . SER A 1 95 ? -3.393 -1.908 17.893 1.00 93.75 95 SER A C 1
ATOM 765 O O . SER A 1 95 ? -4.129 -1.879 18.883 1.00 93.75 95 SER A O 1
ATOM 767 N N . ILE A 1 96 ? -3.719 -1.309 16.742 1.00 94.38 96 ILE A N 1
ATOM 768 C CA . ILE A 1 96 ? -4.995 -0.612 16.528 1.00 94.38 96 ILE A CA 1
ATOM 769 C C . ILE A 1 96 ? -6.155 -1.594 16.705 1.00 94.38 96 ILE A C 1
ATOM 771 O O . ILE A 1 96 ? -7.058 -1.335 17.497 1.00 94.38 96 ILE A O 1
ATOM 775 N N . ALA A 1 97 ? -6.105 -2.753 16.046 1.00 93.81 97 ALA A N 1
ATOM 776 C CA . ALA A 1 97 ? -7.145 -3.772 16.132 1.00 93.81 97 ALA A CA 1
ATOM 777 C C . ALA A 1 97 ? -7.344 -4.278 17.567 1.00 93.81 97 ALA A C 1
ATOM 779 O O . ALA A 1 97 ? -8.481 -4.478 17.980 1.00 93.81 97 ALA A O 1
ATOM 780 N N . ALA A 1 98 ? -6.277 -4.431 18.354 1.00 94.25 98 ALA A N 1
ATOM 781 C CA . ALA A 1 98 ? -6.357 -4.895 19.737 1.00 94.25 98 ALA A CA 1
ATOM 782 C C . ALA A 1 98 ? -6.874 -3.831 20.721 1.00 94.25 98 ALA A C 1
ATOM 784 O O . ALA A 1 98 ? -7.428 -4.182 21.766 1.00 94.25 98 ALA A O 1
ATOM 785 N N . THR A 1 99 ? -6.689 -2.539 20.430 1.00 96.00 99 THR A N 1
ATOM 786 C CA . THR A 1 99 ? -6.917 -1.462 21.413 1.00 96.00 99 THR A CA 1
ATOM 787 C C . THR A 1 99 ? -8.038 -0.495 21.056 1.00 96.00 99 THR A C 1
ATOM 789 O O . THR A 1 99 ? -8.617 0.089 21.974 1.00 96.00 99 THR A O 1
ATOM 792 N N . MET A 1 100 ? -8.400 -0.367 19.778 1.00 96.31 100 MET A N 1
ATOM 793 C CA . MET A 1 100 ? -9.334 0.645 19.280 1.00 96.31 100 MET A CA 1
ATOM 794 C C . MET A 1 100 ? -10.539 0.030 18.556 1.00 96.31 100 MET A C 1
ATOM 796 O O . MET A 1 100 ? -10.406 -0.938 17.805 1.00 96.31 100 MET A O 1
ATOM 800 N N . ASN A 1 101 ? -11.711 0.625 18.765 1.00 96.56 101 ASN A N 1
ATOM 801 C CA . ASN A 1 101 ? -12.866 0.521 17.884 1.00 96.56 101 ASN A CA 1
ATOM 802 C C . ASN A 1 101 ? -12.800 1.679 16.886 1.00 96.56 101 ASN A C 1
ATOM 804 O O . ASN A 1 101 ? -12.629 2.826 17.298 1.00 96.56 101 ASN A O 1
ATOM 808 N N . ILE A 1 102 ? -12.947 1.370 15.599 1.00 94.94 102 ILE A N 1
ATOM 809 C CA . ILE A 1 102 ? -13.062 2.358 14.526 1.00 94.94 102 ILE A CA 1
ATOM 810 C C . ILE A 1 102 ? -14.455 2.192 13.931 1.00 94.94 102 ILE A C 1
ATOM 812 O O . ILE A 1 102 ? -14.779 1.121 13.415 1.00 94.94 102 ILE A O 1
ATOM 816 N N . THR A 1 103 ? -15.283 3.224 14.043 1.00 95.00 103 THR A N 1
ATOM 817 C CA . THR A 1 103 ? -16.680 3.220 13.599 1.00 95.00 103 THR A CA 1
ATOM 818 C C . THR A 1 103 ? -16.961 4.401 12.679 1.00 95.00 103 THR A C 1
ATOM 820 O O . THR A 1 103 ? -16.234 5.399 12.652 1.00 95.00 103 THR A O 1
ATOM 823 N N . LYS A 1 104 ? -18.024 4.281 11.881 1.00 95.38 104 LYS A N 1
ATOM 824 C CA . LYS A 1 104 ? -18.519 5.391 11.065 1.00 95.38 104 LYS A CA 1
ATOM 825 C C . LYS A 1 104 ? -19.068 6.484 11.974 1.00 95.38 104 LYS A C 1
ATOM 827 O O . LYS A 1 104 ? -19.689 6.193 12.996 1.00 95.38 104 LYS A O 1
AT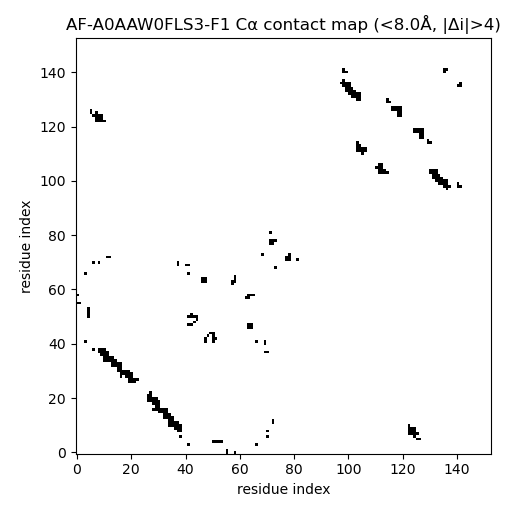OM 832 N N . VAL A 1 105 ? -18.865 7.736 11.577 1.00 95.31 105 VAL A N 1
ATOM 833 C CA . VAL A 1 105 ? -19.542 8.859 12.228 1.00 95.31 105 VAL A CA 1
ATOM 834 C C . VAL A 1 105 ? -21.039 8.807 11.925 1.00 95.31 105 VAL A C 1
ATOM 836 O O . VAL A 1 105 ? -21.452 8.301 10.879 1.00 95.31 105 VAL A O 1
ATOM 839 N N . LYS A 1 106 ? -21.851 9.329 12.845 1.00 94.75 106 LYS A N 1
ATOM 840 C CA . LYS A 1 106 ? -23.304 9.429 12.687 1.00 94.75 106 LYS A CA 1
ATOM 841 C C . LYS A 1 106 ? -23.711 10.877 12.445 1.00 94.75 106 LYS A C 1
ATOM 843 O O . LYS A 1 106 ? -23.121 11.784 13.031 1.00 94.75 106 LYS A O 1
ATOM 848 N N . ASP A 1 107 ? -24.701 11.087 11.587 1.00 91.69 107 ASP A N 1
ATOM 849 C CA . ASP A 1 107 ? -25.288 12.407 11.358 1.00 91.69 107 ASP A CA 1
ATOM 850 C C . ASP A 1 107 ? -26.243 12.826 12.497 1.00 91.69 107 ASP A C 1
ATOM 852 O O . ASP A 1 107 ? -26.422 12.118 13.491 1.00 91.69 107 ASP A O 1
ATOM 856 N N . THR A 1 108 ? -26.886 13.989 12.358 1.00 92.62 108 THR A N 1
ATOM 857 C CA . THR A 1 108 ? -27.850 14.506 13.347 1.00 92.62 108 THR A CA 1
ATOM 858 C C . THR A 1 108 ? -29.106 13.644 13.499 1.00 92.62 108 THR A C 1
ATOM 860 O O . THR A 1 108 ? -29.801 13.768 14.506 1.00 92.62 108 THR A O 1
ATOM 863 N N . SER A 1 109 ? -29.401 12.771 12.532 1.00 92.06 109 SER A N 1
ATOM 864 C CA . SER A 1 109 ? -30.510 11.812 12.574 1.00 92.06 109 SER A CA 1
ATOM 865 C C . SER A 1 109 ? -30.113 10.460 13.183 1.00 92.06 109 SER A C 1
ATOM 867 O O . SER A 1 109 ? -30.977 9.628 13.460 1.00 92.06 109 SER A O 1
ATOM 869 N N . GLY A 1 110 ? -28.815 10.247 13.432 1.00 91.75 110 GLY A N 1
ATOM 870 C CA . GLY A 1 110 ? -28.253 8.995 13.929 1.00 91.75 110 GLY A CA 1
ATOM 871 C C . GLY A 1 110 ? -27.881 7.990 12.833 1.00 91.75 110 GLY A C 1
ATOM 872 O O . GLY A 1 110 ? -27.486 6.871 13.169 1.00 91.75 110 GLY A O 1
ATOM 873 N N . ALA A 1 111 ? -27.980 8.363 11.553 1.00 93.50 111 ALA A N 1
ATOM 874 C CA . ALA A 1 111 ? -27.605 7.514 10.426 1.00 93.50 111 ALA A CA 1
ATOM 875 C C . ALA A 1 111 ? -26.083 7.506 10.217 1.00 93.50 111 ALA A C 1
ATOM 877 O O . ALA A 1 111 ? -25.414 8.525 10.383 1.00 93.50 111 ALA A O 1
ATOM 878 N N . GLU A 1 112 ? -25.524 6.347 9.860 1.00 95.69 112 GLU A N 1
ATOM 879 C CA . GLU A 1 112 ? -24.088 6.210 9.603 1.00 95.69 112 GLU A CA 1
ATOM 880 C C . GLU A 1 112 ? -23.681 6.872 8.285 1.00 95.69 112 GLU A C 1
ATOM 882 O O . GLU A 1 112 ? -24.251 6.599 7.228 1.00 95.69 112 GLU A O 1
ATOM 887 N N . ILE A 1 113 ? -22.617 7.670 8.333 1.00 93.31 113 ILE A N 1
ATOM 888 C CA . ILE A 1 113 ? -22.001 8.264 7.150 1.00 93.31 113 ILE A CA 1
ATOM 889 C C . ILE A 1 113 ? -20.894 7.323 6.676 1.00 93.31 113 ILE A C 1
ATOM 891 O O . ILE A 1 113 ? -19.896 7.111 7.368 1.00 93.31 113 ILE A O 1
ATOM 895 N N . THR A 1 114 ? -21.069 6.739 5.491 1.00 91.50 114 THR A N 1
ATOM 896 C CA . THR A 1 114 ? -20.016 5.941 4.849 1.00 91.50 114 THR A CA 1
ATOM 897 C C . THR A 1 114 ? -19.051 6.887 4.132 1.00 91.50 114 THR A C 1
ATOM 899 O O . THR A 1 114 ? -19.513 7.644 3.278 1.00 91.50 114 THR A O 1
ATOM 902 N N . PRO A 1 115 ? -17.745 6.874 4.463 1.00 88.94 115 PRO A N 1
ATOM 903 C CA . PRO A 1 115 ? -16.748 7.653 3.737 1.00 88.94 115 PRO A CA 1
ATOM 904 C C . PRO A 1 115 ? -16.761 7.333 2.243 1.00 88.94 115 PRO A C 1
ATOM 906 O O . PRO A 1 115 ? -16.940 6.171 1.868 1.00 88.94 115 PRO A O 1
ATOM 909 N N . SER A 1 116 ? -16.545 8.342 1.400 1.00 86.06 116 SER A N 1
ATOM 910 C CA . SER A 1 116 ? -16.287 8.105 -0.018 1.00 86.06 116 SER A CA 1
ATOM 911 C C . SER A 1 116 ? -14.908 7.467 -0.202 1.00 86.06 116 SER A C 1
ATOM 913 O O . SER A 1 116 ? -13.979 7.715 0.571 1.00 86.06 116 SER A O 1
ATOM 915 N N . LEU A 1 117 ? -14.783 6.609 -1.214 1.00 79.88 117 LEU A N 1
ATOM 916 C CA . LEU A 1 117 ? -13.527 5.948 -1.563 1.00 79.88 117 LEU A CA 1
ATOM 917 C C . LEU A 1 117 ? -12.779 6.794 -2.600 1.00 79.88 117 LEU A C 1
ATOM 919 O O . LEU A 1 117 ? -12.575 6.375 -3.735 1.00 79.88 117 LEU A O 1
ATOM 923 N N . ASP A 1 118 ? -12.418 8.010 -2.201 1.00 85.56 118 ASP A N 1
ATOM 924 C CA . ASP A 1 118 ? -11.673 8.943 -3.042 1.00 85.56 118 ASP A CA 1
ATOM 925 C C . ASP A 1 118 ? -10.203 8.973 -2.628 1.00 85.56 118 ASP A C 1
ATOM 927 O O . ASP A 1 118 ? -9.858 8.844 -1.449 1.00 85.56 118 ASP A O 1
ATOM 931 N N . PHE A 1 119 ? -9.326 9.167 -3.609 1.00 84.19 119 PHE A N 1
ATOM 932 C CA . PHE A 1 119 ? -7.885 9.167 -3.414 1.00 84.19 119 PHE A CA 1
ATOM 933 C C . PHE A 1 119 ? -7.240 10.390 -4.053 1.00 84.19 119 PHE A C 1
ATOM 935 O O . PHE A 1 119 ? -7.601 10.805 -5.155 1.00 84.19 119 PHE A O 1
ATOM 942 N N . THR A 1 120 ? -6.208 10.916 -3.397 1.00 87.94 120 THR A N 1
ATOM 943 C CA . THR A 1 120 ? -5.427 12.025 -3.938 1.00 87.94 120 THR A CA 1
ATOM 944 C C . THR A 1 120 ? -4.687 11.592 -5.203 1.00 87.94 120 THR A C 1
ATOM 946 O O . THR A 1 120 ? -4.067 10.520 -5.236 1.00 87.94 120 THR A O 1
ATOM 949 N N . SER A 1 121 ? -4.633 12.472 -6.202 1.00 83.06 121 SER A N 1
ATOM 950 C CA . SER A 1 121 ? -3.763 12.300 -7.368 1.00 83.06 121 SER A CA 1
ATOM 951 C C . SER A 1 121 ? -2.303 12.609 -7.025 1.00 83.06 121 SER A C 1
ATOM 953 O O . SER A 1 121 ? -2.016 13.635 -6.407 1.00 83.06 121 SER A O 1
ATOM 955 N N . GLY A 1 122 ? -1.368 11.784 -7.487 1.00 80.75 122 GLY A N 1
ATOM 956 C CA . GLY A 1 122 ? 0.063 12.032 -7.328 1.00 80.75 122 GLY A CA 1
ATOM 957 C C . GLY A 1 122 ? 0.895 10.764 -7.474 1.00 80.75 122 GLY A C 1
ATOM 958 O O . GLY A 1 122 ? 0.354 9.675 -7.650 1.00 80.75 122 GLY A O 1
ATOM 959 N N . PHE A 1 123 ? 2.221 10.909 -7.376 1.00 76.94 123 PHE A N 1
ATOM 960 C CA . PHE A 1 123 ? 3.135 9.759 -7.340 1.00 76.94 123 PHE A CA 1
ATOM 961 C C . PHE A 1 123 ? 2.874 8.868 -6.116 1.00 76.94 123 PHE A C 1
ATOM 963 O O . PHE A 1 123 ? 2.960 7.647 -6.207 1.00 76.94 123 PHE A O 1
ATOM 970 N N . VAL A 1 124 ? 2.511 9.500 -4.993 1.00 80.19 124 VAL A N 1
ATOM 971 C CA . VAL A 1 124 ? 1.949 8.838 -3.814 1.00 80.19 124 VAL A CA 1
ATOM 972 C C . VAL A 1 124 ? 0.481 9.213 -3.725 1.00 80.19 124 VAL A C 1
ATOM 974 O O . VAL A 1 124 ? 0.138 10.395 -3.699 1.00 80.19 124 VAL A O 1
ATOM 977 N N . SER A 1 125 ? -0.367 8.206 -3.655 1.00 82.25 125 SER A N 1
ATOM 978 C CA . SER A 1 125 ? -1.796 8.318 -3.466 1.00 82.25 125 SER A CA 1
ATOM 979 C C . SER A 1 125 ? -2.160 7.939 -2.041 1.00 82.25 125 SER A C 1
ATOM 981 O O . SER A 1 125 ? -1.581 7.041 -1.434 1.00 82.25 125 SER A O 1
ATOM 983 N N . ARG A 1 126 ? -3.109 8.658 -1.472 1.00 83.81 126 ARG A N 1
ATOM 984 C CA . ARG A 1 126 ? -3.646 8.400 -0.142 1.00 83.81 126 ARG A CA 1
ATOM 985 C C . ARG A 1 126 ? -5.144 8.654 -0.185 1.00 83.81 126 ARG A C 1
ATOM 987 O O . ARG A 1 126 ? -5.574 9.440 -1.031 1.00 83.81 126 ARG A O 1
ATOM 994 N N . PRO A 1 127 ? -5.924 8.029 0.705 1.00 86.69 127 PRO A N 1
ATOM 995 C CA . PRO A 1 127 ? -7.326 8.382 0.846 1.00 86.69 127 PRO A CA 1
ATOM 996 C C . PRO A 1 127 ? -7.476 9.889 1.071 1.00 86.69 127 PRO A C 1
ATOM 998 O O . PRO A 1 127 ? -6.665 10.496 1.784 1.00 86.69 127 PRO A O 1
ATOM 1001 N N . GLU A 1 128 ? -8.501 10.479 0.468 1.00 89.50 128 GLU A N 1
ATOM 1002 C CA . GLU A 1 128 ? -8.925 11.836 0.797 1.00 89.50 128 GLU A CA 1
ATOM 1003 C C . GLU A 1 128 ? -9.357 11.924 2.267 1.00 89.50 128 GLU A C 1
ATOM 1005 O O . GLU A 1 128 ? -9.614 10.919 2.936 1.00 89.50 128 GLU A O 1
ATOM 1010 N N . ALA A 1 129 ? -9.402 13.141 2.812 1.00 91.31 129 ALA A N 1
ATOM 1011 C CA . ALA A 1 129 ? -9.766 13.331 4.211 1.00 91.31 129 ALA A CA 1
ATOM 1012 C C . ALA A 1 129 ? -11.202 12.843 4.481 1.00 91.31 129 ALA A C 1
ATOM 1014 O O . ALA A 1 129 ? -12.161 13.353 3.904 1.00 91.31 129 ALA A O 1
ATOM 1015 N N . PHE A 1 130 ? -11.352 11.905 5.418 1.00 91.50 130 PHE A N 1
ATOM 1016 C CA . PHE A 1 130 ? -12.648 11.407 5.874 1.00 91.50 130 PHE A CA 1
ATOM 1017 C C . PHE A 1 130 ? -12.751 11.416 7.399 1.00 91.50 130 PHE A C 1
ATOM 1019 O O . PHE A 1 130 ? -11.751 11.417 8.117 1.00 91.50 130 PHE A O 1
ATOM 1026 N N . SER A 1 131 ? -13.985 11.424 7.906 1.00 92.56 131 SER A N 1
ATOM 1027 C CA . SER A 1 131 ? -14.259 11.354 9.344 1.00 92.56 131 SER A CA 1
ATOM 1028 C C . SER A 1 131 ? -14.552 9.924 9.789 1.00 92.56 131 SER A C 1
ATOM 1030 O O . SER A 1 131 ? -15.283 9.189 9.127 1.00 92.56 131 SER A O 1
ATOM 1032 N N . CYS A 1 132 ? -14.014 9.549 10.945 1.00 94.75 132 CYS A N 1
ATOM 1033 C CA . CYS A 1 132 ? -14.346 8.319 11.654 1.00 94.75 132 CYS A CA 1
ATOM 1034 C C . CYS A 1 132 ? -14.363 8.582 13.161 1.00 94.75 132 CYS A C 1
ATOM 1036 O O . CYS A 1 132 ? -13.752 9.536 13.648 1.00 94.75 132 CYS A O 1
ATOM 1038 N N . GLU A 1 133 ? -15.073 7.737 13.896 1.00 95.56 133 GLU A N 1
ATOM 1039 C CA . GLU A 1 133 ? -15.039 7.729 15.350 1.00 95.56 133 GLU A CA 1
ATOM 1040 C C . GLU A 1 133 ? -14.047 6.657 15.814 1.00 95.56 133 GLU A C 1
ATOM 1042 O O . GLU A 1 133 ? -14.124 5.499 15.402 1.00 95.56 133 GLU A O 1
ATOM 1047 N N . ILE A 1 134 ? -13.093 7.054 16.661 1.00 95.25 134 ILE A N 1
ATOM 1048 C CA . ILE A 1 134 ? -12.078 6.158 17.221 1.00 95.25 134 ILE A CA 1
ATOM 1049 C C . ILE A 1 134 ? -12.205 6.179 18.738 1.00 95.25 134 ILE A C 1
ATOM 1051 O O . ILE A 1 134 ? -12.000 7.211 19.378 1.00 95.25 134 ILE A O 1
ATOM 1055 N N . THR A 1 135 ? -12.518 5.027 19.324 1.00 95.88 135 THR A N 1
ATOM 1056 C CA . THR A 1 135 ? -12.666 4.869 20.777 1.00 95.88 135 THR A CA 1
ATOM 1057 C C . THR A 1 135 ? -11.841 3.694 21.279 1.00 95.88 135 THR A C 1
ATOM 1059 O O . THR A 1 135 ? -11.608 2.724 20.563 1.00 95.88 135 THR A O 1
ATOM 1062 N N . ALA A 1 136 ? -11.374 3.751 22.526 1.00 96.69 136 ALA A N 1
ATOM 1063 C CA . ALA A 1 136 ? -10.679 2.615 23.121 1.00 96.69 136 ALA A CA 1
ATOM 1064 C C . ALA A 1 136 ? -11.653 1.444 23.348 1.00 96.69 136 ALA A C 1
ATOM 1066 O O . ALA A 1 136 ? -12.774 1.640 23.811 1.00 96.69 136 ALA A O 1
ATOM 1067 N N . ARG A 1 137 ? -11.207 0.208 23.093 1.00 95.38 137 ARG A N 1
ATOM 1068 C CA . ARG A 1 137 ? -12.036 -1.005 23.242 1.00 95.38 137 ARG A CA 1
ATOM 1069 C C . ARG A 1 137 ? -12.445 -1.319 24.675 1.00 95.38 137 ARG A C 1
ATOM 1071 O O . ARG A 1 137 ? -13.432 -2.010 24.892 1.00 95.38 137 ARG A O 1
ATOM 1078 N N . SER A 1 138 ? -11.631 -0.915 25.647 1.00 95.88 138 SER A N 1
ATOM 1079 C CA . SER A 1 138 ? -11.841 -1.227 27.062 1.00 95.88 138 SER A CA 1
ATOM 1080 C C . SER A 1 138 ? -11.024 -0.310 27.968 1.00 95.88 138 SER A C 1
ATOM 1082 O O . SER A 1 138 ? -10.013 0.255 27.544 1.00 95.88 138 SER A O 1
ATOM 1084 N N . ASP A 1 139 ? -11.366 -0.266 29.255 1.00 95.06 139 ASP A N 1
ATOM 1085 C CA . ASP A 1 139 ? -10.571 0.440 30.270 1.00 95.06 139 ASP A CA 1
ATOM 1086 C C . ASP A 1 139 ? -9.124 -0.064 30.352 1.00 95.06 139 ASP A C 1
ATOM 1088 O O . ASP A 1 139 ? -8.202 0.696 30.655 1.00 95.06 139 ASP A O 1
ATOM 1092 N N . LYS A 1 140 ? -8.899 -1.356 30.070 1.00 94.56 140 LYS A N 1
ATOM 1093 C CA . LYS A 1 140 ? -7.547 -1.921 29.981 1.00 94.56 140 LYS A CA 1
ATOM 1094 C C . LYS A 1 140 ? -6.777 -1.295 28.818 1.00 94.56 140 LYS A C 1
ATOM 1096 O O . LYS A 1 140 ? -5.624 -0.918 29.014 1.00 94.56 140 LYS A O 1
ATOM 1101 N N . ALA A 1 141 ? -7.408 -1.157 27.651 1.00 94.50 141 ALA A N 1
ATOM 1102 C CA . ALA A 1 141 ? -6.808 -0.491 26.499 1.00 94.50 141 ALA A CA 1
ATOM 1103 C C . ALA A 1 141 ? -6.513 0.984 26.807 1.00 94.50 141 ALA A C 1
ATOM 1105 O O . ALA A 1 141 ? -5.397 1.430 26.565 1.00 94.50 141 ALA A O 1
ATOM 1106 N N . VAL A 1 142 ? -7.442 1.709 27.447 1.00 93.56 142 VAL A N 1
ATOM 1107 C CA . VAL A 1 142 ? -7.218 3.102 27.886 1.00 93.56 142 VAL A CA 1
ATOM 1108 C C . VAL A 1 142 ? -5.979 3.214 28.776 1.00 93.56 142 VAL A C 1
ATOM 1110 O O . VAL A 1 142 ? -5.135 4.083 28.554 1.00 93.56 142 VAL A O 1
ATOM 1113 N N . ARG A 1 143 ?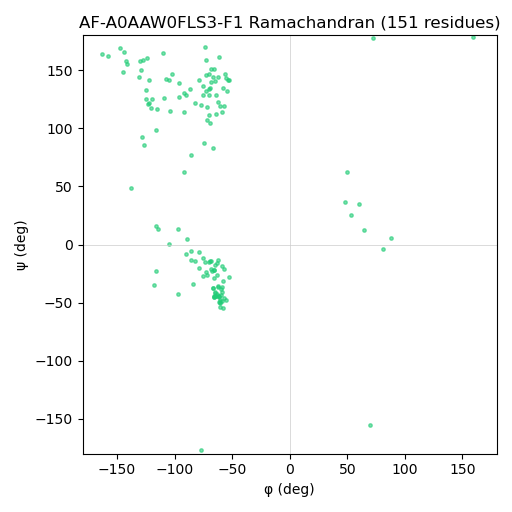 -5.846 2.336 29.780 1.00 93.81 143 ARG A N 1
ATOM 1114 C CA . ARG A 1 143 ? -4.673 2.322 30.669 1.00 93.81 143 ARG A CA 1
ATOM 1115 C C . ARG A 1 143 ? -3.381 2.044 29.906 1.00 93.81 143 ARG A C 1
ATOM 1117 O O . ARG A 1 143 ? -2.406 2.750 30.132 1.00 93.81 143 ARG A O 1
ATOM 1124 N N . LEU A 1 144 ? -3.387 1.061 29.005 1.00 91.75 144 LEU A N 1
ATOM 1125 C CA . LEU A 1 144 ? -2.225 0.711 28.186 1.00 91.75 144 LEU A CA 1
ATOM 1126 C C . LEU A 1 144 ? -1.787 1.883 27.294 1.00 91.75 144 LEU A C 1
ATOM 1128 O O . LEU A 1 144 ? -0.621 2.260 27.316 1.00 91.75 144 LEU A O 1
ATOM 1132 N N . ILE A 1 145 ? -2.727 2.499 26.571 1.00 89.25 145 ILE A N 1
ATOM 1133 C CA . ILE A 1 145 ? -2.455 3.636 25.679 1.00 89.25 145 ILE A CA 1
ATOM 1134 C C . ILE A 1 145 ? -1.857 4.806 26.469 1.00 89.25 145 ILE A C 1
ATOM 1136 O O . ILE A 1 145 ? -0.869 5.393 26.048 1.00 89.25 145 ILE A O 1
ATOM 1140 N N . ARG A 1 146 ? -2.399 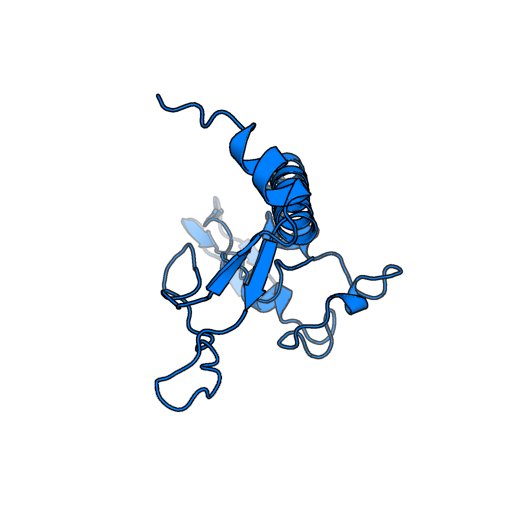5.114 27.656 1.00 88.75 146 ARG A N 1
ATOM 1141 C CA . ARG A 1 146 ? -1.887 6.196 28.517 1.00 88.75 146 ARG A CA 1
ATOM 1142 C C . ARG A 1 146 ? -0.493 5.928 29.092 1.00 88.75 146 ARG A C 1
ATOM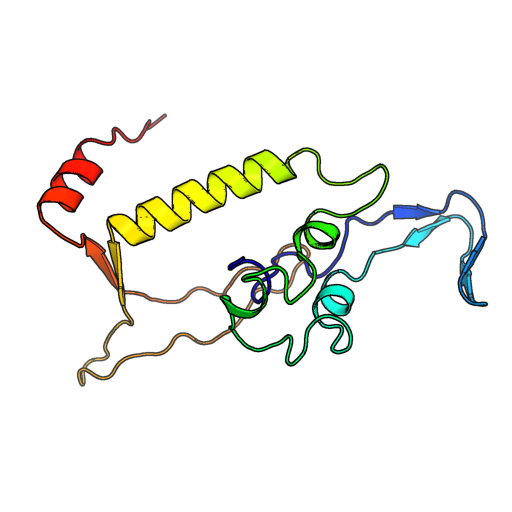 1144 O O . ARG A 1 146 ? 0.182 6.874 29.482 1.00 88.75 146 ARG A O 1
ATOM 1151 N N . GLN A 1 147 ? -0.073 4.667 29.190 1.00 88.00 147 GLN A N 1
ATOM 1152 C CA . GLN A 1 147 ? 1.274 4.305 29.647 1.00 88.00 147 GLN A CA 1
ATOM 1153 C C . GLN A 1 147 ? 2.331 4.480 28.553 1.00 88.00 147 GLN A C 1
ATOM 1155 O O . GLN A 1 147 ? 3.517 4.590 28.873 1.00 88.00 147 GLN A O 1
ATOM 1160 N N . MET A 1 148 ? 1.925 4.519 27.280 1.00 79.44 148 MET A N 1
ATOM 1161 C CA . MET A 1 148 ? 2.835 4.811 26.181 1.00 79.44 148 MET A CA 1
ATOM 1162 C C . MET A 1 148 ? 3.258 6.276 26.284 1.00 79.44 148 MET A C 1
ATOM 1164 O O . MET A 1 148 ? 2.496 7.191 25.979 1.00 79.44 148 MET A O 1
ATOM 1168 N N . LYS A 1 149 ? 4.488 6.509 26.748 1.00 62.97 149 LYS A N 1
ATOM 1169 C CA . LYS A 1 149 ? 5.113 7.827 26.662 1.00 62.97 149 LYS A CA 1
ATOM 1170 C C . LYS A 1 149 ? 5.275 8.144 25.181 1.00 62.97 149 LYS A C 1
ATOM 1172 O O . LYS A 1 149 ? 6.060 7.484 24.503 1.00 62.97 149 LYS A O 1
ATOM 1177 N N . VAL A 1 150 ? 4.534 9.129 24.683 1.00 62.44 150 VAL A N 1
ATOM 1178 C CA . VAL A 1 150 ? 4.882 9.753 23.408 1.00 62.44 150 VAL A CA 1
ATOM 1179 C C . VAL A 1 150 ? 6.275 10.332 23.619 1.00 62.44 150 VAL A C 1
ATOM 1181 O O . VAL A 1 150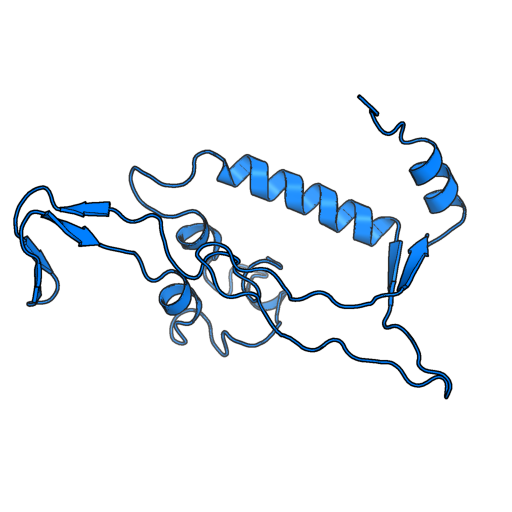 ? 6.477 11.122 24.541 1.00 62.44 150 VAL A O 1
ATOM 1184 N N . ALA A 1 151 ? 7.250 9.875 22.838 1.00 52.19 151 ALA A N 1
ATOM 1185 C CA . ALA A 1 151 ? 8.526 10.561 22.732 1.00 52.19 151 ALA A CA 1
ATOM 1186 C C . ALA A 1 151 ? 8.239 11.901 22.046 1.00 52.19 151 ALA A C 1
ATOM 1188 O O . ALA A 1 151 ? 8.271 12.009 20.828 1.00 52.19 151 ALA A O 1
ATOM 1189 N N . THR A 1 152 ? 7.806 12.885 22.827 1.00 44.69 152 THR A N 1
ATOM 1190 C CA . THR A 1 152 ? 7.810 14.284 22.415 1.00 44.69 152 THR A CA 1
ATOM 1191 C C . THR A 1 152 ? 9.265 14.723 22.405 1.00 44.69 152 THR A C 1
ATOM 1193 O O . THR A 1 152 ? 9.876 14.817 23.473 1.00 44.69 152 THR A O 1
ATOM 1196 N N . GLU A 1 153 ? 9.807 14.893 21.200 1.00 37.59 153 GLU A N 1
ATOM 1197 C CA . GLU A 1 153 ? 10.957 15.766 20.938 1.00 37.59 153 GLU A CA 1
ATOM 1198 C C . GLU A 1 153 ? 10.583 17.232 21.191 1.00 37.59 153 GLU A C 1
ATOM 1200 O O . GLU A 1 153 ? 9.410 17.599 20.931 1.00 37.59 153 GLU A O 1
#

InterPro domains:
  IPR001128 Cytochrome P450 [PF00067] (10-103)
  IPR002401 Cytochrome P450, E-class, group I [PR00463] (37-61)
  IPR002401 Cytochrome P450, E-cl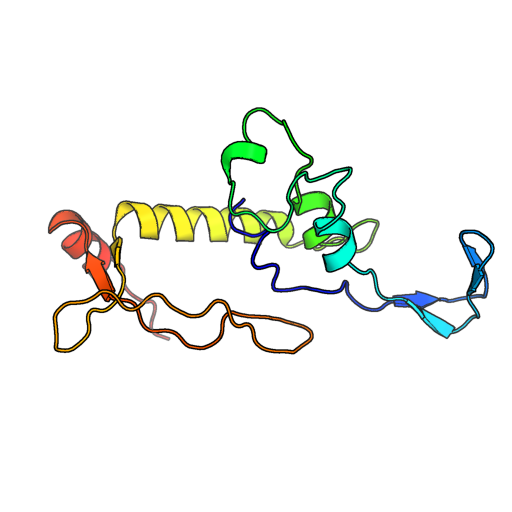ass, group I [PR00463] (69-79)
  IPR002401 Cytochrome P450, E-class, group I [PR00463] (79-102)
  IPR017972 Cytochrome P450, conserved site [PS00086] (72-81)
  IPR036396 Cytochrome P450 superfamily [G3DSA:1.10.630.10] (3-148)
  IPR036396 Cytochrome P450 superfamily [SSF48264] (8-137)
  IPR050364 Cytochrome P450 monooxygenase, fungi [PTHR46300] (10-148)

Solvent-accessible surface area (backbone atoms only — not comparable to full-atom values): 9450 Å² total; per-residue (Å²): 120,86,54,73,83,62,52,34,45,54,48,45,79,73,43,68,37,91,51,60,49,73,56,98,86,42,79,43,55,52,69,36,78,46,65,48,55,40,40,62,66,63,52,34,54,93,64,34,72,67,48,86,56,97,56,70,68,52,59,48,96,67,71,33,79,70,61,70,63,52,78,42,39,59,74,101,72,35,50,89,56,49,68,60,51,53,55,52,50,50,52,50,52,52,51,44,65,75,28,40,43,79,44,64,36,59,51,98,86,66,50,72,48,79,71,79,95,47,64,45,87,62,77,65,30,47,74,51,94,71,74,66,41,77,44,64,68,40,73,67,34,49,53,55,59,70,66,55,75,76,85,75,127

Sequence (153 aa):
MILILSLPWHSGIPHNTLKSDIYDGYHIPENAMVVANIWAMSQDEDIYPNPTDFNPERYMDHAEEDPKNIVFGFGRRQCPGNELADRSIFILVTSIAATMNITKVKDTSGAEITPSLDFTSGFVSRPEAFSCEITARSDKAVRLIRQMKVATE

Organism: NCBI:txid2478898

Mean predicted aligned error: 6.51 Å

Foldseek 3Di:
DQCLLQLQAQKDDKDFACAWDADPNDIDGHRDIDIHRLNVVQVPCVQPPPSNDPDPCCPPPNNGDDSLCPSQHHDPPRNPCSVVVVVVVVCVVVLCVQWKDKAFDADPVRDGDDDDQDWDDDSGIDGDDDDIDIDTPDPVSVVVVVPPPDPDD

pLDDT: mean 86.86, std 12.93, range [37.59, 98.06]

Secondary structure (DSSP, 8-state):
-TTSTT-S-SSPPPEE-SS-EEETTEEE-TT-EE---HHHHHT-TTTSSSTTS--GGGGGGG-S--THHHHT--GGG--TTHHHHHHHHHHHHHHHHHHEEEEE-B-TTS-B-PPP--B--SSS--BPP--EEEEESSHHHHHHHHHS-----

Nearest PDB structures (foldseek):
  6iq5-assembly2_B  TM=8.285E-01  e=6.224E-09  Homo sapiens
  3pm0-assembly1_A  TM=8.483E-01  e=2.967E-08  Homo sapiens
  6iq5-assembly1_A  TM=8.300E-01  e=1.816E-07  Homo sapiens
  6a18-assembly1_A  TM=8.771E-01  e=7.778E-05  Arabidopsis thaliana
  6a17-assembly1_A  TM=8.658E-01  e=9.986E-05  Arabidopsis thaliana

Radius of gyration: 20.49 Å; Cα contacts (8 Å, |Δi|>4): 167; chains: 1; bounding box: 52×36×61 Å